Protein AF-A0A927NN57-F1 (afdb_monomer_lite)

Structure (mmCIF, N/CA/C/O backbone):
data_AF-A0A927NN57-F1
#
_entry.id   AF-A0A927NN57-F1
#
loop_
_atom_site.group_PDB
_atom_site.id
_atom_site.type_symbol
_atom_site.label_atom_id
_atom_site.label_alt_id
_atom_site.label_comp_id
_atom_site.label_asym_id
_atom_site.label_entity_id
_atom_site.label_seq_id
_atom_site.pdbx_PDB_ins_code
_atom_site.Cartn_x
_atom_site.Cartn_y
_atom_site.Cartn_z
_atom_site.occupancy
_atom_site.B_iso_or_equiv
_atom_site.auth_seq_id
_atom_site.auth_comp_id
_atom_site.auth_asym_id
_atom_site.auth_atom_id
_atom_site.pdbx_PDB_model_num
ATOM 1 N N . MET A 1 1 ? -16.761 -2.973 28.105 1.00 50.62 1 MET A N 1
ATOM 2 C CA . MET A 1 1 ? -16.111 -1.859 27.372 1.00 50.62 1 MET A CA 1
ATOM 3 C C . MET A 1 1 ? -14.836 -2.281 26.607 1.00 50.62 1 MET A C 1
ATOM 5 O O . MET A 1 1 ? -14.122 -1.407 26.148 1.00 50.62 1 MET A O 1
ATOM 9 N N . GLN A 1 2 ? -14.547 -3.578 26.396 1.00 54.59 2 GLN A N 1
ATOM 10 C CA . GLN A 1 2 ? -13.269 -4.041 25.807 1.00 54.59 2 GLN A CA 1
ATOM 11 C C . GLN A 1 2 ? -13.216 -4.121 24.265 1.00 54.59 2 GLN A C 1
ATOM 13 O O . GLN A 1 2 ? -12.127 -4.085 23.711 1.00 54.59 2 GLN A O 1
ATOM 18 N N . GLN A 1 3 ? -14.351 -4.174 23.556 1.00 59.34 3 GLN A N 1
ATOM 19 C CA . GLN A 1 3 ? -14.364 -4.461 22.107 1.00 59.34 3 GLN A CA 1
ATOM 20 C C . GLN A 1 3 ? -13.859 -3.321 21.203 1.00 59.34 3 GLN A C 1
ATOM 22 O O . GLN A 1 3 ? -13.426 -3.581 20.085 1.00 59.34 3 GLN A O 1
ATOM 27 N N . ASN A 1 4 ? -13.891 -2.064 21.662 1.00 63.44 4 ASN A N 1
ATOM 28 C CA . ASN A 1 4 ? -13.431 -0.940 20.836 1.00 63.44 4 ASN A CA 1
ATOM 29 C C . ASN A 1 4 ? -11.898 -0.852 20.766 1.00 63.44 4 ASN A C 1
ATOM 31 O O . ASN A 1 4 ? -11.372 -0.515 19.715 1.00 63.44 4 ASN A O 1
ATOM 35 N N . GLY A 1 5 ? -11.182 -1.212 21.839 1.00 78.62 5 GLY A N 1
ATOM 36 C CA . GLY A 1 5 ? -9.715 -1.131 21.865 1.00 78.62 5 GLY A CA 1
ATOM 37 C C . GLY A 1 5 ? -9.037 -2.130 20.923 1.00 78.62 5 GLY A C 1
ATOM 38 O O . GLY A 1 5 ? -8.143 -1.758 20.172 1.00 78.62 5 GLY A O 1
ATOM 39 N N . GLU A 1 6 ? -9.513 -3.377 20.904 1.00 88.75 6 GLU A N 1
ATOM 40 C CA . GLU A 1 6 ? -8.996 -4.425 20.010 1.00 88.75 6 GLU A CA 1
ATOM 41 C C . GLU A 1 6 ? -9.260 -4.094 18.532 1.00 88.75 6 GLU A C 1
ATOM 43 O O . GLU A 1 6 ? -8.392 -4.257 17.675 1.00 88.75 6 GLU A O 1
ATOM 48 N N . LYS A 1 7 ? -10.447 -3.557 18.224 1.00 88.81 7 LYS A N 1
ATOM 49 C CA . LYS A 1 7 ? -10.795 -3.119 16.869 1.00 88.81 7 LYS A CA 1
ATOM 50 C C . LYS A 1 7 ? -9.876 -1.997 16.379 1.00 88.81 7 LYS A C 1
ATOM 52 O O . LYS A 1 7 ? -9.433 -2.039 15.230 1.00 88.81 7 LYS A O 1
ATOM 57 N N . ASP A 1 8 ? -9.596 -1.013 17.227 1.00 91.50 8 ASP A N 1
ATOM 58 C CA . ASP A 1 8 ? -8.734 0.117 16.877 1.00 91.50 8 ASP A CA 1
ATOM 59 C C . ASP A 1 8 ? -7.276 -0.330 16.670 1.00 91.50 8 ASP A C 1
ATOM 61 O O . ASP A 1 8 ? -6.609 0.135 15.743 1.00 91.50 8 ASP A O 1
ATOM 65 N N . GLU A 1 9 ? -6.796 -1.299 17.455 1.00 94.62 9 GLU A N 1
ATOM 66 C CA . GLU A 1 9 ? -5.469 -1.905 17.284 1.00 94.62 9 GLU A CA 1
ATOM 67 C C . GLU A 1 9 ? -5.348 -2.676 15.958 1.00 94.62 9 GLU A C 1
ATOM 69 O O . GLU A 1 9 ? -4.368 -2.512 15.218 1.00 94.62 9 GLU A O 1
ATOM 74 N N . ILE A 1 10 ? -6.376 -3.453 15.597 1.00 95.50 10 ILE A N 1
ATOM 75 C CA . ILE A 1 10 ? -6.443 -4.147 14.302 1.00 95.50 10 ILE A CA 1
ATOM 76 C C . ILE A 1 10 ? -6.444 -3.134 13.153 1.00 95.50 10 ILE A C 1
ATOM 78 O O . ILE A 1 10 ? -5.682 -3.285 12.196 1.00 95.50 10 ILE A O 1
ATOM 82 N N . LEU A 1 11 ? -7.263 -2.082 13.237 1.00 95.38 11 LEU A N 1
ATOM 83 C CA . LEU A 1 11 ? -7.325 -1.043 12.206 1.00 95.38 11 LEU A CA 1
ATOM 84 C C . LEU A 1 11 ? -5.986 -0.312 12.054 1.00 95.38 11 LEU A C 1
ATOM 86 O O . LEU A 1 11 ? -5.523 -0.132 10.929 1.00 95.38 11 LEU A O 1
ATOM 90 N N . SER A 1 12 ? -5.329 0.044 13.159 1.00 95.94 12 SER A N 1
ATOM 91 C CA . SER A 1 12 ? -3.994 0.660 13.154 1.00 95.94 12 SER A CA 1
ATOM 92 C C . SER A 1 12 ? -2.939 -0.243 12.499 1.00 95.94 12 SER A C 1
ATOM 94 O O . SER A 1 12 ? -2.131 0.200 11.670 1.00 95.94 12 SER A O 1
ATOM 96 N N . THR A 1 13 ? -2.992 -1.544 12.796 1.00 97.81 13 THR A N 1
ATOM 97 C CA . THR A 1 13 ? -2.119 -2.544 12.170 1.00 97.81 13 THR A CA 1
ATOM 98 C C . THR A 1 13 ? -2.356 -2.610 10.661 1.00 97.81 13 THR A C 1
ATOM 100 O O . THR A 1 13 ? -1.403 -2.558 9.883 1.00 97.81 13 THR A O 1
ATOM 103 N N . LEU A 1 14 ? -3.617 -2.651 10.222 1.00 97.88 14 LEU A N 1
ATOM 104 C CA . LEU A 1 14 ? -3.962 -2.677 8.799 1.00 97.88 14 LEU A CA 1
ATOM 105 C C . LEU A 1 14 ? -3.521 -1.399 8.069 1.00 97.88 14 LEU A C 1
ATOM 107 O O . LEU A 1 14 ? -2.983 -1.495 6.968 1.00 97.88 14 LEU A O 1
ATOM 111 N N . VAL A 1 15 ? -3.671 -0.217 8.682 1.00 98.06 15 VAL A N 1
ATOM 112 C CA . VAL A 1 15 ? -3.152 1.053 8.130 1.00 98.06 15 VAL A CA 1
ATOM 113 C C . VAL A 1 15 ? -1.645 0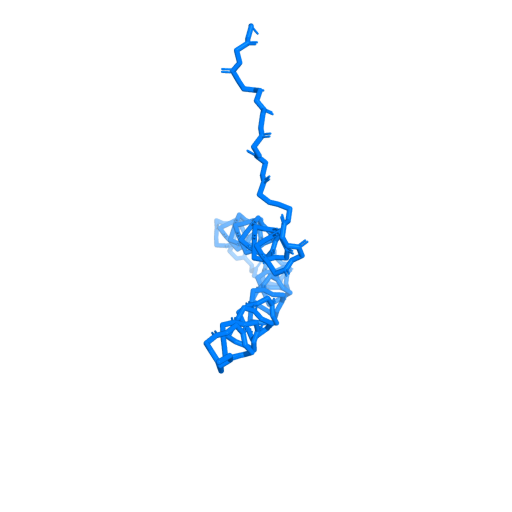.957 7.886 1.00 98.06 15 VAL A C 1
ATOM 115 O O . VAL A 1 15 ? -1.166 1.326 6.812 1.00 98.06 15 VAL A O 1
ATOM 118 N N . SER A 1 16 ? -0.901 0.420 8.855 1.00 98.12 16 SER A N 1
ATOM 119 C CA . SER A 1 16 ? 0.554 0.259 8.757 1.00 98.12 16 SER A CA 1
ATOM 120 C C . SER A 1 16 ? 0.957 -0.730 7.656 1.00 98.12 16 SER A C 1
ATOM 122 O O . SER A 1 16 ? 1.920 -0.493 6.923 1.00 98.12 16 SER A O 1
ATOM 124 N N . VAL A 1 17 ? 0.204 -1.823 7.497 1.00 98.50 17 VAL A N 1
ATOM 125 C CA . VAL A 1 17 ? 0.423 -2.810 6.428 1.00 98.50 17 VAL A CA 1
ATOM 126 C C . VAL A 1 17 ? 0.157 -2.202 5.050 1.00 98.50 17 VAL A C 1
ATOM 128 O O . VAL A 1 17 ? 0.984 -2.367 4.151 1.00 98.50 17 VAL A O 1
ATOM 131 N N . GLU A 1 18 ? -0.948 -1.472 4.876 1.00 98.56 18 GLU A N 1
ATOM 132 C CA . GLU A 1 18 ? -1.269 -0.804 3.608 1.00 98.56 18 GLU A CA 1
ATOM 133 C C . GLU A 1 18 ? -0.229 0.273 3.254 1.00 98.56 18 GLU A C 1
ATOM 135 O O . GLU A 1 18 ? 0.183 0.363 2.098 1.00 98.56 18 GLU A O 1
ATOM 140 N N . ASP A 1 19 ? 0.273 1.032 4.235 1.00 98.56 19 ASP A N 1
ATOM 141 C CA . ASP A 1 19 ? 1.349 2.013 4.030 1.00 98.56 19 ASP A CA 1
ATOM 142 C C . ASP A 1 19 ? 2.657 1.359 3.553 1.00 98.56 19 ASP A C 1
ATOM 144 O O . ASP A 1 19 ? 3.289 1.820 2.595 1.00 98.56 19 ASP A O 1
ATOM 148 N N . LEU A 1 20 ? 3.056 0.249 4.182 1.00 98.62 20 LEU A N 1
ATOM 149 C CA . LEU A 1 20 ? 4.245 -0.494 3.770 1.00 98.62 20 LEU A CA 1
ATOM 150 C C . LEU A 1 20 ? 4.074 -1.098 2.369 1.00 98.62 20 LEU A C 1
ATOM 152 O O . LEU A 1 20 ? 5.011 -1.064 1.564 1.00 98.62 20 LEU A O 1
ATOM 156 N N . ALA A 1 21 ? 2.897 -1.645 2.069 1.00 98.69 21 ALA A N 1
ATOM 157 C CA . ALA A 1 21 ? 2.595 -2.232 0.771 1.00 98.69 21 ALA A CA 1
ATOM 158 C C . ALA A 1 21 ? 2.574 -1.175 -0.346 1.00 98.69 21 ALA A C 1
ATOM 160 O O . ALA A 1 21 ? 3.180 -1.393 -1.396 1.00 98.69 21 ALA A O 1
ATOM 161 N N . GLU A 1 22 ? 1.987 0.002 -0.098 1.00 98.69 22 GLU A N 1
ATOM 162 C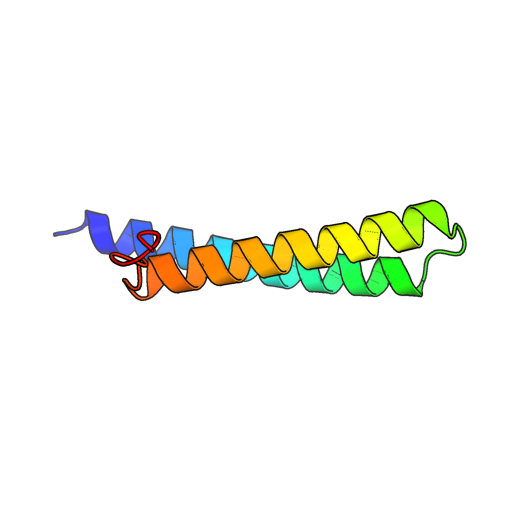 CA . GLU A 1 22 ? 2.031 1.150 -1.011 1.00 98.69 22 GLU A CA 1
ATOM 163 C C . GLU A 1 22 ? 3.480 1.541 -1.338 1.00 98.69 22 GLU A C 1
ATOM 165 O O . GLU A 1 22 ? 3.847 1.673 -2.509 1.00 98.69 22 GLU A O 1
ATOM 170 N N . LYS A 1 23 ? 4.327 1.696 -0.312 1.00 98.69 23 LYS A N 1
ATOM 171 C CA . LYS A 1 23 ? 5.741 2.068 -0.481 1.00 98.69 23 LYS A CA 1
ATOM 172 C C . LYS A 1 23 ? 6.510 1.034 -1.298 1.00 98.69 23 LYS A C 1
ATOM 174 O O . LYS A 1 23 ? 7.230 1.409 -2.222 1.00 98.69 23 LYS A O 1
ATOM 179 N N . LYS A 1 24 ? 6.338 -0.257 -0.998 1.00 98.62 24 LYS A N 1
ATOM 180 C CA . LYS A 1 24 ? 6.964 -1.345 -1.766 1.00 98.62 24 LYS A CA 1
ATOM 181 C C . LYS A 1 24 ? 6.506 -1.324 -3.220 1.00 98.62 24 LYS A C 1
ATOM 183 O O . LYS A 1 24 ? 7.342 -1.408 -4.115 1.00 98.62 24 LYS A O 1
ATOM 188 N N . ALA A 1 25 ? 5.210 -1.144 -3.459 1.00 98.56 25 ALA A N 1
ATOM 189 C CA . ALA A 1 25 ? 4.666 -1.106 -4.807 1.00 98.56 25 ALA A CA 1
ATOM 190 C C . ALA A 1 25 ? 5.227 0.068 -5.633 1.00 98.56 25 ALA A C 1
ATOM 192 O O . ALA A 1 25 ? 5.665 -0.138 -6.763 1.00 98.56 25 ALA A O 1
ATOM 193 N N . LYS A 1 26 ? 5.352 1.261 -5.032 1.00 98.50 26 LYS A N 1
ATOM 194 C CA . LYS A 1 26 ? 6.007 2.434 -5.650 1.00 98.50 26 LYS A CA 1
ATOM 195 C C . LYS A 1 26 ? 7.490 2.228 -5.954 1.00 98.50 26 LYS A C 1
ATOM 197 O O . LYS A 1 26 ? 8.012 2.818 -6.894 1.00 98.50 26 LYS A O 1
ATOM 202 N N . ILE A 1 27 ? 8.197 1.460 -5.128 1.00 98.50 27 ILE A N 1
ATOM 203 C CA . ILE A 1 27 ? 9.602 1.129 -5.387 1.00 98.50 27 ILE A CA 1
ATOM 204 C C . ILE A 1 27 ? 9.683 0.199 -6.598 1.00 98.50 27 ILE A C 1
ATOM 206 O O . ILE A 1 27 ? 10.428 0.479 -7.533 1.00 98.50 27 ILE A O 1
ATOM 210 N N . TYR A 1 28 ? 8.879 -0.867 -6.622 1.00 98.25 28 TYR A N 1
ATOM 211 C CA . TYR A 1 28 ? 8.876 -1.808 -7.739 1.00 98.25 28 TYR A CA 1
ATOM 212 C C . TYR A 1 28 ? 8.452 -1.160 -9.057 1.00 98.25 28 TYR A C 1
ATOM 214 O O . TYR A 1 28 ? 9.105 -1.409 -10.066 1.00 98.25 28 TYR A O 1
ATOM 222 N N . SER A 1 29 ? 7.464 -0.261 -9.058 1.00 98.25 29 SER A N 1
ATOM 223 C CA . SER A 1 29 ? 7.062 0.445 -10.283 1.00 98.25 29 SER A CA 1
ATOM 224 C C . SER A 1 29 ? 8.184 1.283 -10.910 1.00 98.25 29 SER A C 1
ATOM 226 O O . SER A 1 29 ? 8.133 1.583 -12.096 1.00 98.25 29 SER A O 1
ATOM 228 N N . ARG A 1 30 ? 9.216 1.651 -10.137 1.00 97.62 30 ARG A N 1
ATOM 229 C CA . ARG A 1 30 ? 10.378 2.422 -10.612 1.00 97.62 30 ARG A CA 1
ATOM 230 C C . ARG A 1 30 ? 11.593 1.564 -10.952 1.00 97.62 30 ARG A C 1
ATOM 232 O O . ARG A 1 30 ? 12.459 2.024 -11.688 1.00 97.62 30 ARG A O 1
ATOM 239 N N . LEU A 1 31 ? 11.703 0.374 -10.360 1.00 97.88 31 LEU A N 1
ATOM 240 C CA . LEU A 1 31 ? 12.870 -0.502 -10.513 1.00 97.88 31 LEU A CA 1
ATOM 241 C C . LEU A 1 31 ? 12.685 -1.572 -11.587 1.00 97.88 31 LEU A C 1
ATOM 243 O O . LEU A 1 31 ? 13.671 -2.089 -12.107 1.00 97.88 31 LEU A O 1
ATOM 247 N N . LEU A 1 32 ? 11.441 -1.946 -11.879 1.00 97.56 32 LEU A N 1
ATOM 248 C CA . LEU A 1 32 ? 11.154 -2.980 -12.858 1.00 97.56 32 LEU A CA 1
ATOM 249 C C . LEU A 1 32 ? 11.438 -2.483 -14.275 1.00 97.56 32 LEU A C 1
ATOM 251 O O . LEU A 1 32 ? 11.061 -1.380 -14.658 1.00 97.56 32 LEU A O 1
ATOM 255 N N . THR A 1 33 ? 12.102 -3.333 -15.053 1.00 96.62 33 THR A N 1
ATOM 256 C CA . THR A 1 33 ? 12.424 -3.080 -16.461 1.00 96.62 33 THR A CA 1
ATOM 257 C C . THR A 1 33 ? 11.280 -3.464 -17.396 1.00 96.62 33 THR A C 1
ATOM 259 O O . THR A 1 33 ? 11.187 -2.936 -18.502 1.00 96.62 33 THR A O 1
ATOM 262 N N . ASP A 1 34 ? 10.403 -4.368 -16.956 1.00 98.19 34 ASP A N 1
ATOM 263 C CA . ASP A 1 34 ? 9.165 -4.694 -17.655 1.00 98.19 34 ASP A CA 1
ATOM 264 C C . ASP A 1 34 ? 8.144 -3.568 -17.451 1.00 98.19 34 ASP A C 1
ATOM 266 O O . ASP A 1 34 ? 7.705 -3.303 -16.329 1.00 98.19 34 ASP A O 1
ATOM 270 N N . ALA A 1 35 ? 7.772 -2.903 -18.546 1.00 97.00 35 ALA A N 1
ATOM 271 C CA . ALA A 1 35 ? 6.885 -1.745 -18.515 1.00 97.00 35 ALA A CA 1
ATOM 272 C C . ALA A 1 35 ? 5.446 -2.089 -18.095 1.00 97.00 35 ALA A C 1
ATOM 274 O O . ALA A 1 35 ? 4.795 -1.279 -17.432 1.00 97.00 35 ALA A O 1
ATOM 275 N N . THR A 1 36 ? 4.948 -3.275 -18.453 1.00 98.19 36 THR A N 1
ATOM 276 C CA . THR A 1 36 ? 3.605 -3.718 -18.061 1.00 98.19 36 THR A CA 1
ATOM 277 C C . THR A 1 36 ? 3.571 -3.980 -16.564 1.00 98.19 36 THR A C 1
ATOM 279 O O . THR A 1 36 ? 2.729 -3.425 -15.861 1.00 98.19 36 THR A O 1
ATOM 282 N N . LEU A 1 37 ? 4.544 -4.734 -16.051 1.00 98.06 37 LEU A N 1
ATOM 283 C CA . LEU A 1 37 ? 4.620 -5.031 -14.626 1.00 98.06 37 LEU A CA 1
ATOM 284 C C . LEU A 1 37 ? 4.879 -3.764 -13.796 1.00 98.06 37 LEU A C 1
ATOM 286 O O . LEU A 1 37 ? 4.296 -3.597 -12.728 1.00 98.06 37 LEU A O 1
ATOM 290 N N . ALA A 1 38 ? 5.714 -2.841 -14.283 1.00 98.44 38 ALA A N 1
ATOM 291 C CA . ALA A 1 38 ? 5.940 -1.554 -13.629 1.00 98.44 38 ALA A CA 1
ATOM 292 C C . ALA A 1 38 ? 4.635 -0.752 -13.478 1.00 98.44 38 ALA A C 1
ATOM 294 O O . ALA A 1 38 ? 4.349 -0.231 -12.395 1.00 98.44 38 ALA A O 1
ATOM 295 N N . LYS A 1 39 ? 3.812 -0.715 -14.534 1.00 98.44 39 LYS A N 1
ATOM 296 C CA . LYS A 1 39 ? 2.493 -0.073 -14.513 1.00 98.44 39 LYS A CA 1
ATOM 297 C C . LYS A 1 39 ? 1.531 -0.772 -13.549 1.00 98.44 39 LYS A C 1
ATOM 299 O O . LYS A 1 39 ? 0.885 -0.098 -12.746 1.00 98.44 39 LYS A O 1
ATOM 304 N N . ASP A 1 40 ? 1.485 -2.102 -13.555 1.00 98.62 40 ASP A N 1
ATOM 305 C CA . ASP A 1 40 ? 0.647 -2.870 -12.624 1.00 98.62 40 ASP A CA 1
ATOM 306 C C . ASP A 1 40 ? 1.000 -2.564 -11.160 1.00 98.62 40 ASP A C 1
ATOM 308 O O . ASP A 1 40 ? 0.117 -2.455 -10.301 1.00 98.62 40 ASP A O 1
ATOM 312 N N . MET A 1 41 ? 2.291 -2.368 -10.871 1.00 98.69 41 MET A N 1
ATOM 313 C CA . MET A 1 41 ? 2.775 -1.987 -9.545 1.00 98.69 41 MET A CA 1
ATOM 314 C C . MET A 1 41 ? 2.402 -0.548 -9.164 1.00 98.69 41 MET A C 1
ATOM 316 O O . MET A 1 41 ? 2.093 -0.288 -7.999 1.00 98.69 41 MET A O 1
ATOM 320 N N . GLU A 1 42 ? 2.360 0.383 -10.118 1.00 98.50 42 GLU A N 1
ATOM 321 C CA . GLU A 1 42 ? 1.858 1.740 -9.878 1.00 98.50 42 GLU A CA 1
ATOM 322 C C . GLU A 1 42 ? 0.360 1.730 -9.534 1.00 98.50 42 GLU A C 1
ATOM 324 O O . GLU A 1 42 ? -0.068 2.325 -8.539 1.00 98.50 42 GLU A O 1
ATOM 329 N N . GLU A 1 43 ? -0.440 0.975 -10.287 1.00 98.62 43 GLU A N 1
ATOM 330 C CA . GLU A 1 43 ? -1.861 0.795 -9.987 1.00 98.62 43 GLU A CA 1
ATOM 331 C C . GLU A 1 43 ? -2.080 0.099 -8.639 1.00 98.62 43 GLU A C 1
ATOM 333 O O . GLU A 1 43 ? -2.989 0.452 -7.879 1.00 98.62 43 GLU A O 1
ATOM 338 N N . LEU A 1 44 ? -1.237 -0.881 -8.305 1.00 98.56 44 LEU A N 1
ATOM 339 C CA . LEU A 1 44 ? -1.280 -1.558 -7.015 1.00 98.56 44 LEU A CA 1
ATOM 340 C C . LEU A 1 44 ? -0.978 -0.593 -5.863 1.00 98.56 44 LEU A C 1
ATOM 342 O O . LEU A 1 44 ? -1.693 -0.615 -4.858 1.00 98.56 44 LEU A O 1
ATOM 346 N N . ALA A 1 45 ? 0.004 0.297 -6.020 1.00 98.69 45 ALA A N 1
ATOM 347 C CA . ALA A 1 45 ? 0.285 1.343 -5.040 1.00 98.69 45 ALA A CA 1
ATOM 348 C C . ALA A 1 45 ? -0.930 2.259 -4.819 1.00 98.69 45 ALA A C 1
ATOM 350 O O . ALA A 1 45 ? -1.292 2.537 -3.675 1.00 98.69 45 ALA A O 1
ATOM 351 N N . LEU A 1 46 ? -1.611 2.674 -5.894 1.00 98.56 46 LEU A N 1
ATOM 352 C CA . LEU A 1 46 ? -2.838 3.474 -5.794 1.00 98.56 46 LEU A CA 1
ATOM 353 C C . LEU A 1 46 ? -3.946 2.733 -5.032 1.00 98.56 46 LEU A C 1
ATOM 355 O O . LEU A 1 46 ? -4.644 3.339 -4.215 1.00 98.56 46 LEU A O 1
ATOM 359 N N . ARG A 1 47 ? -4.103 1.422 -5.260 1.00 98.69 47 ARG A N 1
ATOM 360 C CA . ARG A 1 47 ? -5.073 0.587 -4.530 1.00 98.69 47 ARG A CA 1
ATOM 361 C C . ARG A 1 47 ? -4.753 0.510 -3.034 1.00 98.69 47 ARG A C 1
ATOM 363 O O . ARG A 1 47 ? -5.668 0.678 -2.228 1.00 98.69 47 ARG A O 1
ATOM 370 N N . HIS A 1 48 ? -3.485 0.319 -2.662 1.00 98.56 48 HIS A N 1
ATOM 371 C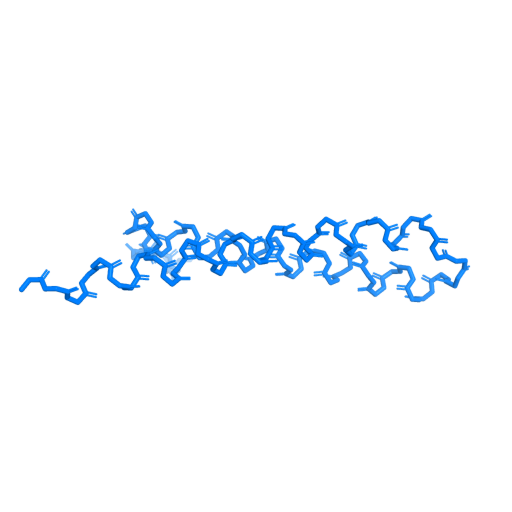 CA . HIS A 1 48 ? -3.059 0.334 -1.256 1.00 98.56 48 HIS A CA 1
ATOM 372 C C . HIS A 1 48 ? -3.302 1.695 -0.594 1.00 98.56 48 HIS A C 1
ATOM 374 O O . HIS A 1 48 ? -3.881 1.762 0.488 1.00 98.56 48 HIS A O 1
ATOM 380 N N . SER A 1 49 ? -2.988 2.791 -1.289 1.00 98.44 49 SER A N 1
ATOM 381 C CA . SER A 1 49 ? -3.232 4.145 -0.778 1.00 98.44 49 SER A CA 1
ATOM 382 C C . SER A 1 49 ? -4.716 4.410 -0.503 1.00 98.44 49 SER A C 1
ATOM 384 O O . SER A 1 49 ? -5.083 4.925 0.554 1.00 98.44 49 SER A O 1
ATOM 386 N N . LYS A 1 50 ? -5.604 3.993 -1.418 1.00 98.31 50 LYS A N 1
ATOM 387 C CA . LYS A 1 50 ? -7.060 4.107 -1.228 1.00 98.31 50 LYS A CA 1
ATOM 388 C C . LYS A 1 50 ? -7.549 3.289 -0.028 1.00 98.31 50 LYS A C 1
ATOM 390 O O . LYS A 1 50 ? -8.359 3.790 0.751 1.00 98.31 50 LYS A O 1
ATOM 395 N N . ARG A 1 51 ? -7.053 2.057 0.145 1.00 98.12 51 ARG A N 1
ATOM 396 C CA . ARG A 1 51 ? -7.397 1.211 1.302 1.00 98.12 51 ARG A CA 1
ATOM 397 C C . ARG A 1 51 ? -6.895 1.804 2.611 1.00 98.12 51 ARG A C 1
ATOM 399 O O . ARG A 1 51 ? -7.675 1.893 3.554 1.00 98.12 51 ARG A O 1
ATOM 406 N N . LYS A 1 52 ? -5.651 2.289 2.649 1.00 97.94 52 LYS A N 1
ATOM 407 C CA . LYS A 1 52 ? -5.087 3.006 3.798 1.00 97.94 52 LYS A CA 1
ATOM 408 C C . LYS A 1 52 ? -5.989 4.167 4.222 1.00 97.94 52 LYS A C 1
ATOM 410 O O . LYS A 1 52 ? -6.404 4.221 5.374 1.00 97.94 52 LYS A O 1
ATOM 415 N N . GLN A 1 53 ? -6.373 5.033 3.282 1.00 96.94 53 GLN A N 1
ATOM 416 C CA . GLN A 1 53 ? -7.260 6.169 3.563 1.00 96.94 53 GLN A CA 1
ATOM 417 C C . GLN A 1 53 ? -8.631 5.727 4.094 1.00 96.94 53 GLN A C 1
ATOM 419 O O . GLN A 1 53 ? -9.192 6.373 4.979 1.00 96.94 53 GLN A O 1
ATOM 424 N N . ALA A 1 54 ? -9.191 4.634 3.569 1.00 96.50 54 ALA A N 1
ATOM 425 C CA . ALA A 1 54 ? -10.449 4.084 4.069 1.00 96.50 54 ALA A CA 1
ATOM 426 C C . ALA A 1 54 ? -10.312 3.561 5.510 1.00 96.50 54 ALA A C 1
ATOM 428 O O . ALA A 1 54 ? -11.181 3.823 6.341 1.00 96.50 54 ALA A O 1
ATOM 429 N N . LEU A 1 55 ? -9.210 2.883 5.831 1.00 96.25 55 LEU A N 1
ATOM 430 C CA . LEU A 1 55 ? -8.926 2.393 7.181 1.00 96.25 55 LEU A CA 1
ATOM 431 C C . LEU A 1 55 ? -8.681 3.540 8.172 1.00 96.25 55 LEU A C 1
ATOM 433 O O . LEU A 1 55 ? -9.224 3.513 9.271 1.00 96.25 55 LEU A O 1
ATOM 437 N N . GLU A 1 56 ? -7.952 4.586 7.775 1.00 95.19 56 GLU A N 1
ATOM 438 C CA . GLU A 1 56 ? -7.755 5.798 8.587 1.00 95.19 56 GLU A CA 1
ATOM 439 C C . GLU A 1 56 ? -9.085 6.508 8.879 1.00 95.19 56 GLU A C 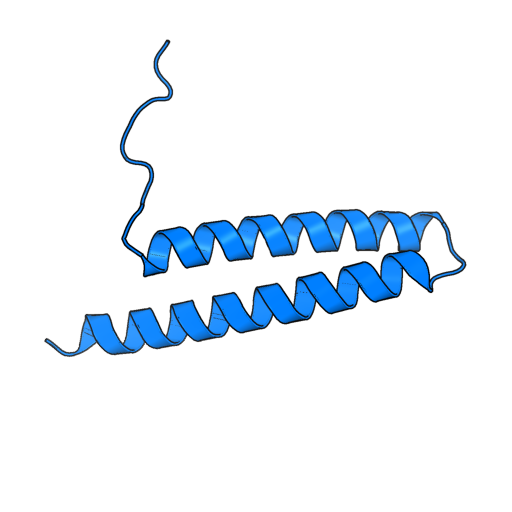1
ATOM 441 O O . GLU A 1 56 ? -9.309 7.003 9.983 1.00 95.19 56 GLU A O 1
ATOM 446 N N . ARG A 1 57 ? -10.001 6.542 7.904 1.00 94.25 57 ARG A N 1
ATOM 447 C CA . ARG A 1 57 ? -11.363 7.067 8.091 1.00 94.25 57 ARG A CA 1
ATOM 448 C C . ARG A 1 57 ? -12.160 6.237 9.094 1.00 94.25 57 ARG A C 1
ATOM 450 O O . ARG A 1 57 ? -12.820 6.819 9.953 1.00 94.25 57 ARG A O 1
ATOM 457 N N . LEU A 1 58 ? -12.074 4.908 9.009 1.00 92.12 58 LEU A 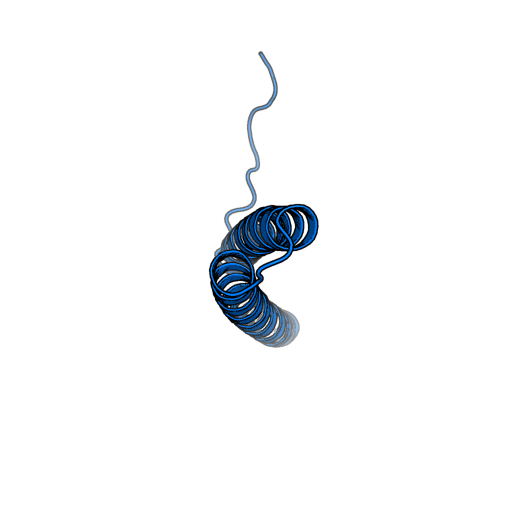N 1
ATOM 458 C CA . LEU A 1 58 ? -12.729 3.995 9.951 1.00 92.12 58 LEU A CA 1
ATOM 459 C C . LEU A 1 58 ? -12.175 4.145 11.373 1.00 92.12 58 LEU A C 1
ATOM 461 O O . LEU A 1 58 ? -12.964 4.219 12.310 1.00 92.12 58 LEU A O 1
ATOM 465 N N . LEU A 1 59 ? -10.851 4.245 11.520 1.00 90.69 59 LEU A N 1
ATOM 466 C CA . LEU A 1 59 ? -10.178 4.430 12.809 1.00 90.69 59 LEU A CA 1
ATOM 467 C C . LEU A 1 59 ? -10.542 5.777 13.453 1.00 90.69 59 LEU A C 1
ATOM 469 O O . LEU A 1 59 ? -10.809 5.853 14.645 1.00 90.69 59 LEU A O 1
ATOM 473 N N . ASN A 1 60 ? -10.629 6.841 12.653 1.00 88.50 60 ASN A N 1
ATOM 474 C CA . ASN A 1 60 ? -10.963 8.183 13.136 1.00 88.50 60 ASN A CA 1
ATOM 475 C C . ASN A 1 60 ? -12.478 8.424 13.296 1.00 88.50 60 ASN A C 1
ATOM 477 O O . ASN A 1 60 ? -12.895 9.561 13.523 1.00 88.50 60 ASN A O 1
ATOM 481 N N . GLY A 1 61 ? -13.319 7.400 13.100 1.00 80.44 61 GLY A N 1
ATOM 482 C CA . GLY A 1 61 ? -14.781 7.516 13.165 1.00 80.44 61 GLY A CA 1
ATOM 483 C C . GLY A 1 61 ? -15.412 8.366 12.051 1.00 80.44 61 GLY A C 1
ATOM 484 O O . GLY A 1 61 ? -16.609 8.646 12.091 1.00 80.44 61 GLY A O 1
ATOM 485 N N . LYS A 1 62 ? -14.644 8.763 11.030 1.00 61.03 62 LYS A N 1
ATOM 486 C CA . LYS A 1 62 ? -15.118 9.533 9.871 1.00 61.03 62 LYS A CA 1
ATOM 487 C C . LYS A 1 62 ? -15.618 8.582 8.789 1.00 61.03 62 LYS A C 1
ATOM 489 O O . LYS A 1 62 ? -15.010 8.442 7.732 1.00 61.03 62 LYS A O 1
ATOM 494 N N . THR A 1 63 ? -16.734 7.914 9.053 1.00 53.00 63 THR A N 1
ATOM 495 C CA . THR A 1 63 ? -17.513 7.306 7.969 1.00 53.00 63 THR A CA 1
ATOM 496 C C . THR A 1 63 ? -18.239 8.436 7.245 1.00 53.00 63 THR A C 1
ATOM 498 O O . THR A 1 63 ? -18.866 9.275 7.887 1.00 53.00 63 THR A O 1
ATOM 501 N N . ASN A 1 64 ? -18.110 8.525 5.920 1.00 48.78 64 ASN A N 1
ATOM 502 C CA . ASN A 1 64 ? -18.869 9.494 5.132 1.00 48.78 64 ASN A CA 1
ATOM 503 C C . ASN A 1 64 ? -20.353 9.099 5.169 1.00 48.78 64 ASN A C 1
ATOM 505 O O . ASN A 1 64 ? -20.855 8.442 4.265 1.00 48.78 64 ASN A O 1
ATOM 509 N N . ALA A 1 65 ? -21.053 9.483 6.231 1.00 47.28 65 ALA A N 1
ATOM 510 C CA . ALA A 1 65 ? -22.500 9.541 6.275 1.00 47.28 65 ALA A CA 1
ATOM 511 C C . ALA A 1 65 ? -22.924 10.940 5.806 1.00 47.28 65 ALA A C 1
ATOM 513 O O . ALA A 1 65 ? -23.118 11.825 6.638 1.00 47.28 65 ALA A O 1
ATOM 514 N N . LYS A 1 66 ? -22.971 11.142 4.477 1.00 45.75 66 LYS A N 1
ATOM 515 C CA . LYS A 1 66 ? -23.883 12.040 3.729 1.00 45.75 66 LYS A CA 1
ATOM 516 C C . LYS A 1 66 ? -23.378 12.306 2.302 1.00 45.75 66 LYS A C 1
ATOM 518 O O . LYS A 1 66 ? -22.288 12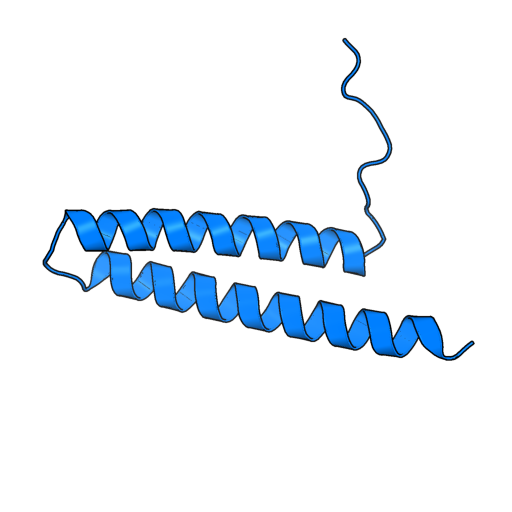.845 2.141 1.00 45.75 66 LYS A O 1
ATOM 523 N N . GLY A 1 67 ? -24.245 12.033 1.321 1.00 46.28 67 GLY A N 1
ATOM 524 C CA . GLY A 1 67 ? -24.374 12.856 0.113 1.00 46.28 67 GLY A CA 1
ATOM 525 C C . GLY A 1 67 ? -23.843 12.286 -1.202 1.00 46.28 67 GLY A C 1
ATOM 526 O O . GLY A 1 67 ? -22.944 12.881 -1.779 1.00 46.28 67 GLY A O 1
ATOM 527 N N . GLU A 1 68 ? -24.438 11.202 -1.702 1.00 44.22 68 GLU A N 1
ATOM 528 C CA . GLU A 1 68 ? -24.643 11.017 -3.151 1.00 44.22 68 GLU A CA 1
ATOM 529 C C . GLU A 1 68 ? -26.159 11.058 -3.407 1.00 44.22 68 GLU A C 1
ATOM 531 O O . GLU A 1 68 ? -26.799 10.038 -3.626 1.00 44.22 68 GLU A O 1
ATOM 536 N N . GLU A 1 69 ? -26.740 12.249 -3.274 1.00 43.84 69 GLU A N 1
ATOM 537 C CA . GLU A 1 69 ? -28.002 12.648 -3.905 1.00 43.84 69 GLU A CA 1
ATOM 538 C C . GLU A 1 69 ? -27.806 14.101 -4.348 1.00 43.84 69 GLU A C 1
ATOM 540 O O . GLU A 1 69 ? -27.798 15.000 -3.508 1.00 43.84 69 GLU A O 1
ATOM 545 N N . GLU A 1 70 ? -27.484 14.276 -5.632 1.00 38.62 70 GLU A N 1
ATOM 546 C CA . GLU A 1 70 ? -28.044 15.250 -6.594 1.00 38.62 70 GLU A CA 1
ATOM 547 C C . GLU A 1 70 ? -27.287 15.167 -7.930 1.00 38.62 70 GLU A C 1
ATOM 549 O O . GLU A 1 70 ? -26.046 15.337 -7.943 1.00 38.62 70 GLU A O 1
#

Foldseek 3Di:
DPPLVVVLVVLVVLLVVLVVLLVVLQVCLVPDPPPVSSVVSPVSSVVSVVVSVVSVCVSVVNDPPDDPDD

Sequence (70 aa):
MQQNGEKDEILSTLVSVEDLAEKKAKIYSRLLTDATLAKDMEELALRHSKRKQALERLLNGKTNAKGEEE

Secondary structure (DSSP, 8-state):
--HHHHHHHHHHHHHHHHHHHHHHHHHHHHH-S-HHHHHHHHHHHHHHHHHHHHHHHHHTT----S----

pLDDT: mean 87.83, std 18.46, range [38.62, 98.69]

Radius of gyration: 15.89 Å; chains: 1; bounding box: 41×20×46 Å